Protein AF-A0A7Y6ZVR8-F1 (afdb_monomer_lite)

Structure (mmCIF, N/CA/C/O backbone):
data_AF-A0A7Y6ZVR8-F1
#
_entry.id   AF-A0A7Y6ZVR8-F1
#
loop_
_atom_site.group_PDB
_atom_site.id
_atom_site.type_symbol
_atom_site.label_atom_id
_atom_site.label_alt_id
_atom_site.label_comp_id
_atom_site.label_asym_id
_atom_site.label_entity_id
_atom_site.label_seq_id
_atom_site.pdbx_PDB_ins_code
_atom_site.Cartn_x
_atom_site.Cartn_y
_atom_site.Cartn_z
_atom_site.occupancy
_atom_site.B_iso_or_equiv
_atom_site.auth_seq_id
_atom_site.auth_comp_id
_atom_site.auth_asym_id
_atom_site.auth_atom_id
_atom_site.pdbx_PDB_model_num
ATOM 1 N N . ILE A 1 1 ? 6.071 8.097 -21.765 1.00 69.88 1 ILE A N 1
ATOM 2 C CA . ILE A 1 1 ? 6.121 9.370 -20.988 1.00 69.88 1 ILE A CA 1
ATOM 3 C C . ILE A 1 1 ? 4.742 10.033 -20.861 1.00 69.88 1 ILE A C 1
ATOM 5 O O . ILE A 1 1 ? 4.296 10.201 -19.736 1.00 69.88 1 ILE A O 1
ATOM 9 N N . ARG A 1 2 ? 4.049 10.399 -21.958 1.00 81.00 2 ARG A N 1
ATOM 10 C CA . ARG A 1 2 ? 2.713 11.042 -21.891 1.00 81.00 2 ARG A CA 1
ATOM 11 C C . ARG A 1 2 ? 1.659 10.178 -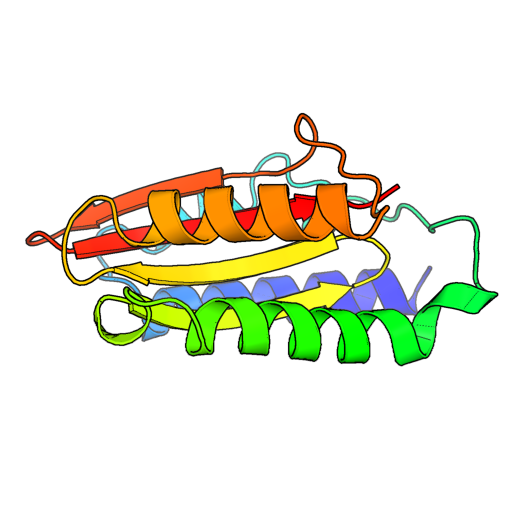21.186 1.00 81.00 2 ARG A C 1
ATOM 13 O O . ARG A 1 2 ? 0.954 10.685 -20.326 1.00 81.00 2 ARG A O 1
ATOM 20 N N . GLU A 1 3 ? 1.614 8.890 -21.513 1.00 82.88 3 GLU A N 1
ATOM 21 C CA . GLU A 1 3 ? 0.694 7.926 -20.898 1.00 82.88 3 GLU A CA 1
ATOM 22 C C . GLU A 1 3 ? 0.920 7.787 -19.386 1.00 82.88 3 GLU A C 1
ATOM 24 O O . GLU A 1 3 ? -0.024 7.904 -18.617 1.00 82.88 3 GLU A O 1
ATOM 29 N N . LEU A 1 4 ? 2.175 7.637 -18.941 1.00 83.88 4 LEU A N 1
ATOM 30 C CA . LEU A 1 4 ? 2.495 7.534 -17.513 1.00 83.88 4 LEU A CA 1
ATOM 31 C C . LE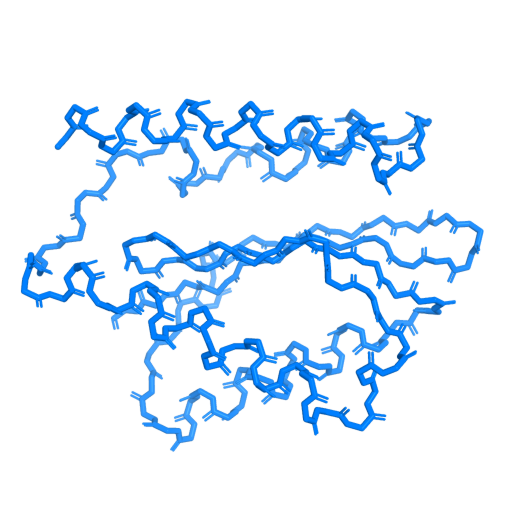U A 1 4 ? 2.094 8.795 -16.740 1.00 83.88 4 LEU A C 1
ATOM 33 O O . LEU A 1 4 ? 1.509 8.684 -15.671 1.00 83.88 4 LEU A O 1
ATOM 37 N N . LYS A 1 5 ? 2.347 9.987 -17.298 1.00 87.31 5 LYS A N 1
ATOM 38 C CA . LYS A 1 5 ? 1.901 11.250 -16.690 1.00 87.31 5 LYS A CA 1
ATOM 39 C C . LYS A 1 5 ? 0.381 11.300 -16.551 1.00 87.31 5 LYS A C 1
ATOM 41 O O . LYS A 1 5 ? -0.124 11.689 -15.505 1.00 87.31 5 LYS A O 1
ATOM 46 N N . GLN A 1 6 ? -0.339 10.906 -17.602 1.00 90.44 6 GLN A N 1
ATOM 47 C CA . GLN A 1 6 ? -1.798 10.868 -17.579 1.00 90.44 6 GLN A CA 1
ATOM 48 C C . GLN A 1 6 ? -2.311 9.878 -16.528 1.00 90.44 6 GLN A C 1
ATOM 50 O O . GLN A 1 6 ? -3.193 10.234 -15.750 1.00 90.44 6 GLN A O 1
ATOM 55 N N . TRP A 1 7 ? -1.716 8.686 -16.463 1.00 91.69 7 TRP A N 1
ATOM 56 C CA . TRP A 1 7 ? -2.028 7.690 -15.444 1.00 91.69 7 TRP A CA 1
ATOM 57 C C . TRP A 1 7 ? -1.763 8.232 -14.032 1.00 91.69 7 TRP A C 1
ATOM 59 O O . TRP A 1 7 ? -2.644 8.142 -13.192 1.00 91.69 7 TRP A O 1
ATOM 69 N N . GLN A 1 8 ? -0.623 8.887 -13.777 1.00 92.56 8 GLN A N 1
ATOM 70 C CA . GLN A 1 8 ? -0.312 9.490 -12.470 1.00 92.56 8 GLN A CA 1
ATOM 71 C C . GLN A 1 8 ? -1.339 10.554 -12.062 1.00 92.56 8 GLN A C 1
ATOM 73 O O . GLN A 1 8 ? -1.750 10.603 -10.905 1.00 92.56 8 GLN A O 1
ATOM 78 N N . THR A 1 9 ? -1.782 11.403 -12.996 1.00 94.25 9 THR A N 1
ATOM 79 C CA . THR A 1 9 ? -2.840 12.388 -12.727 1.00 94.25 9 THR A CA 1
ATOM 80 C C . THR A 1 9 ? -4.161 11.709 -12.370 1.00 94.25 9 THR A C 1
ATOM 82 O O . THR A 1 9 ? -4.789 12.088 -11.385 1.00 94.25 9 THR A O 1
ATOM 85 N N . GLN A 1 10 ? -4.569 10.701 -13.143 1.00 95.38 10 GLN A N 1
ATOM 86 C CA . GLN A 1 10 ? -5.808 9.959 -12.899 1.00 95.38 10 GLN A CA 1
ATOM 87 C C . GLN A 1 10 ? -5.750 9.181 -11.581 1.00 95.38 10 GLN A C 1
ATOM 89 O O . GLN A 1 10 ? -6.692 9.231 -10.799 1.00 95.38 10 GLN A O 1
ATOM 94 N N . HIS A 1 11 ? -4.624 8.528 -11.300 1.00 95.75 11 HIS A N 1
ATOM 95 C CA . HIS A 1 11 ? -4.421 7.727 -10.097 1.00 95.75 11 HIS A CA 1
ATOM 96 C C . HIS A 1 11 ? -4.425 8.584 -8.830 1.00 95.75 11 HIS A C 1
ATOM 98 O O . HIS A 1 11 ? -5.074 8.233 -7.853 1.00 95.75 11 HIS A O 1
ATOM 104 N N . LYS A 1 12 ? -3.804 9.771 -8.854 1.00 96.00 12 LYS A N 1
ATOM 105 C CA . LYS A 1 12 ? -3.907 10.735 -7.742 1.00 96.00 12 LYS A CA 1
ATOM 106 C C . LYS A 1 12 ? -5.344 11.165 -7.462 1.00 96.00 12 LYS A C 1
ATOM 108 O O . LYS A 1 12 ? -5.714 11.328 -6.303 1.00 96.00 12 LYS A O 1
ATOM 113 N N . GLN A 1 13 ? -6.138 11.373 -8.511 1.00 96.75 13 GLN A N 1
ATOM 114 C CA . GLN A 1 13 ? -7.546 11.726 -8.360 1.00 96.75 13 GLN A CA 1
ATOM 115 C C . GLN A 1 13 ? -8.345 10.553 -7.775 1.00 96.75 13 GLN A C 1
ATOM 117 O O . GLN A 1 13 ? -9.093 10.757 -6.824 1.00 96.75 13 GLN A O 1
ATOM 122 N N . ALA A 1 14 ? -8.111 9.330 -8.258 1.00 97.00 14 ALA A N 1
ATOM 123 C CA . ALA A 1 14 ? -8.729 8.122 -7.715 1.00 97.00 14 ALA A CA 1
ATOM 124 C C . ALA A 1 14 ? -8.352 7.888 -6.241 1.00 97.00 14 ALA A C 1
ATOM 126 O O . ALA A 1 14 ? -9.213 7.558 -5.434 1.00 97.00 14 ALA A O 1
ATOM 127 N N . LEU A 1 15 ? -7.093 8.125 -5.858 1.00 96.62 15 LEU A N 1
ATOM 128 C CA . LEU A 1 15 ? -6.656 8.078 -4.460 1.00 96.62 15 LEU A CA 1
ATOM 129 C C . LEU A 1 15 ? -7.371 9.113 -3.596 1.00 96.62 15 LEU A C 1
ATOM 131 O O . LEU A 1 15 ? -7.778 8.807 -2.480 1.00 96.62 15 LEU A O 1
ATOM 135 N N . LYS A 1 16 ? -7.537 10.335 -4.105 1.00 97.31 16 LYS A N 1
ATOM 136 C CA . LYS A 1 16 ? -8.270 11.380 -3.391 1.00 97.31 16 LYS A CA 1
ATOM 137 C C . LYS A 1 16 ? -9.726 10.977 -3.152 1.00 97.31 16 LYS A C 1
ATOM 139 O O . LYS A 1 16 ? -10.217 11.140 -2.042 1.00 97.31 16 LYS A O 1
ATOM 144 N N . GLU A 1 17 ? -10.394 10.453 -4.174 1.00 97.56 17 GLU A N 1
ATOM 145 C CA . GLU A 1 17 ? -11.769 9.949 -4.073 1.00 97.56 17 GLU A CA 1
ATOM 146 C C . GLU A 1 17 ? -11.854 8.781 -3.083 1.00 97.56 17 GLU A C 1
ATOM 148 O O . GLU A 1 17 ? -12.648 8.831 -2.149 1.00 97.56 17 GLU A O 1
ATOM 153 N N . LEU A 1 18 ? -10.949 7.803 -3.190 1.00 97.56 18 LEU A N 1
ATOM 154 C CA . LEU A 1 18 ? -10.863 6.673 -2.265 1.00 97.56 18 LEU A CA 1
ATOM 155 C C . LEU A 1 18 ? -10.719 7.129 -0.809 1.00 97.56 18 LEU A C 1
ATOM 157 O O . LEU A 1 18 ? -11.391 6.597 0.072 1.00 97.56 18 LEU A O 1
ATOM 161 N N . PHE A 1 19 ? -9.834 8.092 -0.544 1.00 96.50 19 PHE A N 1
ATOM 162 C CA . PHE A 1 19 ? -9.579 8.567 0.814 1.00 96.50 19 PHE A CA 1
ATOM 163 C C . PHE A 1 19 ? -10.791 9.326 1.352 1.00 96.50 19 PHE A C 1
ATOM 165 O O . PHE A 1 19 ? -11.206 9.070 2.474 1.00 96.50 19 PHE A O 1
ATOM 172 N N . ASN A 1 20 ? -11.412 10.185 0.546 1.00 96.19 20 ASN A N 1
ATOM 173 C CA . ASN A 1 20 ? -12.624 10.893 0.954 1.00 96.19 20 ASN A CA 1
ATOM 174 C C . ASN A 1 20 ? -13.799 9.941 1.246 1.00 96.19 20 ASN A C 1
ATOM 176 O O . ASN A 1 20 ? -14.583 10.208 2.151 1.00 96.19 20 ASN A O 1
ATOM 180 N N . ASP A 1 21 ? -13.909 8.835 0.505 1.00 96.62 21 ASP A N 1
ATOM 181 C CA . ASP A 1 21 ? -15.040 7.907 0.614 1.00 96.62 21 ASP A CA 1
ATOM 182 C C . ASP A 1 21 ? -14.846 6.821 1.686 1.00 96.62 21 ASP A C 1
ATOM 184 O O . ASP A 1 21 ? -15.822 6.288 2.224 1.00 96.62 21 ASP A O 1
ATOM 188 N N . ARG A 1 22 ? -13.597 6.415 1.956 1.00 96.81 22 ARG A N 1
ATOM 189 C CA . ARG A 1 22 ? -13.281 5.218 2.763 1.00 96.81 22 ARG A CA 1
ATOM 190 C C . ARG A 1 22 ? -12.482 5.501 4.031 1.00 96.81 22 ARG A C 1
ATOM 192 O O . ARG A 1 22 ? -12.353 4.594 4.853 1.00 96.81 22 ARG A O 1
ATOM 199 N N . VAL A 1 23 ? -11.953 6.712 4.196 1.00 95.88 23 VAL A N 1
ATOM 200 C CA . VAL A 1 23 ? -11.185 7.131 5.376 1.00 95.88 23 VAL A CA 1
ATOM 201 C C . VAL A 1 23 ? -11.998 8.164 6.171 1.00 95.88 23 VAL A C 1
ATOM 203 O O . VAL A 1 23 ? -12.639 9.019 5.563 1.00 95.88 23 VAL A O 1
ATOM 206 N N . PRO A 1 24 ? -11.991 8.123 7.517 1.00 96.19 24 PRO A N 1
ATOM 207 C CA . PRO A 1 24 ? -12.666 9.119 8.340 1.00 96.19 24 PRO A CA 1
ATOM 208 C C . PRO A 1 24 ? -12.271 10.560 7.989 1.00 96.19 24 PRO A C 1
ATOM 210 O O . PRO A 1 24 ? -11.093 10.925 7.943 1.00 96.19 24 PRO A O 1
ATOM 213 N N . GLU A 1 25 ? -13.294 11.393 7.789 1.00 95.38 25 GLU A N 1
ATOM 214 C CA . GLU A 1 25 ? -13.181 12.755 7.247 1.00 95.38 25 GLU A CA 1
ATOM 215 C C . GLU A 1 25 ? -12.151 13.615 7.991 1.00 95.38 25 GLU A C 1
ATOM 217 O O . GLU A 1 25 ? -11.365 14.331 7.373 1.00 95.38 25 GLU A O 1
ATOM 222 N N . HIS A 1 26 ? -12.096 13.493 9.320 1.00 95.56 26 HIS A N 1
ATOM 223 C CA . HIS A 1 26 ? -11.255 14.333 10.170 1.00 95.56 26 HIS A CA 1
ATOM 224 C C . HIS A 1 26 ? -9.742 14.155 9.952 1.00 95.56 26 HIS A C 1
ATOM 226 O O . HIS A 1 26 ? -8.975 15.022 10.372 1.00 95.56 26 HIS A O 1
ATOM 232 N N . PHE A 1 27 ? -9.297 13.074 9.298 1.00 95.00 27 PHE A N 1
ATOM 233 C CA . PHE A 1 27 ? -7.888 12.896 8.929 1.00 95.00 27 PHE A CA 1
ATOM 234 C C . PHE A 1 27 ? -7.643 12.493 7.472 1.00 95.00 27 PHE A C 1
ATOM 236 O O . PHE A 1 27 ? -6.479 12.390 7.080 1.00 95.00 27 PHE A O 1
ATOM 243 N N . ALA A 1 28 ? -8.684 12.313 6.653 1.00 96.25 28 ALA A N 1
ATOM 244 C CA . ALA A 1 28 ? -8.549 11.904 5.254 1.00 96.25 28 ALA A CA 1
ATOM 245 C C . ALA A 1 28 ? -7.598 12.819 4.455 1.00 96.25 28 ALA A C 1
ATOM 247 O O . ALA A 1 28 ? -6.703 12.328 3.762 1.00 96.25 28 ALA A O 1
ATOM 248 N N . GLU A 1 29 ? -7.720 14.144 4.609 1.00 95.88 29 GLU A N 1
ATOM 249 C CA . GLU A 1 29 ? -6.848 15.113 3.929 1.00 95.88 29 GLU A CA 1
ATOM 250 C C . GLU A 1 29 ? -5.385 14.983 4.375 1.00 95.88 29 GLU A C 1
ATOM 252 O O . GLU A 1 29 ? -4.481 14.908 3.542 1.00 95.88 29 GLU A O 1
ATOM 257 N N . GLY A 1 30 ? -5.143 14.905 5.687 1.00 96.31 30 GLY A N 1
ATOM 258 C CA . GLY A 1 30 ? -3.797 14.746 6.238 1.00 96.31 30 GLY A CA 1
ATOM 259 C C . GLY A 1 30 ? -3.150 13.430 5.810 1.00 96.31 30 GLY A C 1
ATOM 260 O O . GLY A 1 30 ? -1.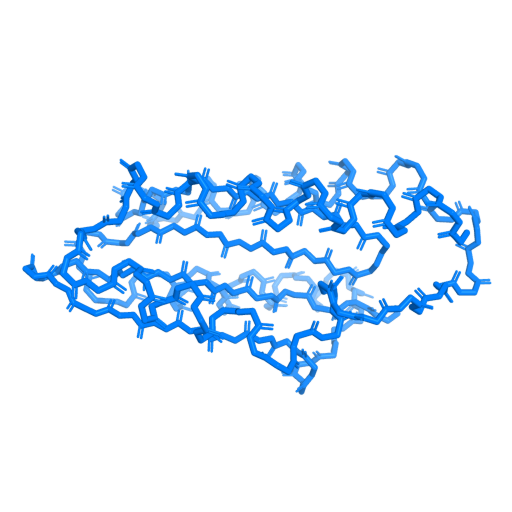967 13.398 5.460 1.00 96.31 30 GLY A O 1
ATOM 261 N N . PHE A 1 31 ? -3.936 12.355 5.764 1.00 96.75 31 PHE A N 1
ATOM 262 C CA . PHE A 1 31 ? -3.473 11.048 5.328 1.00 96.75 31 PHE A CA 1
ATOM 263 C C . PHE A 1 31 ? -3.134 11.030 3.835 1.00 96.75 31 PHE A C 1
ATOM 265 O O . PHE A 1 31 ? -2.060 10.553 3.466 1.00 96.75 31 PHE A O 1
ATOM 272 N N . LEU A 1 32 ? -3.974 11.627 2.981 1.00 96.38 32 LEU A N 1
ATOM 273 C CA . LEU A 1 32 ? -3.699 11.781 1.549 1.00 96.38 32 LEU A CA 1
ATOM 274 C C . LEU A 1 32 ? -2.453 12.640 1.307 1.00 96.38 32 LEU A C 1
ATOM 276 O O . LEU A 1 32 ? -1.593 12.278 0.499 1.00 96.38 32 LEU A O 1
ATOM 280 N N . ALA A 1 33 ? -2.330 13.765 2.016 1.00 96.56 33 ALA A N 1
ATOM 281 C CA . ALA A 1 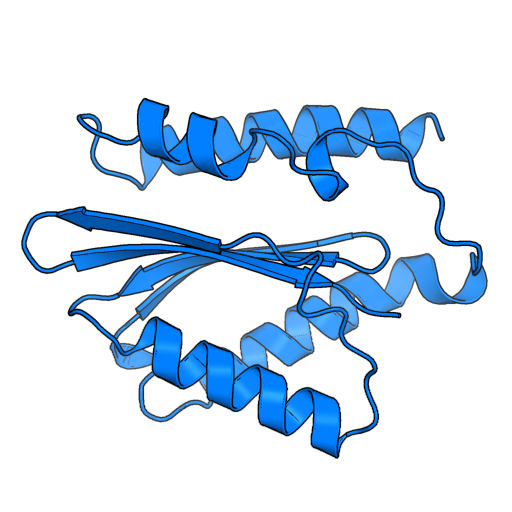33 ? -1.169 14.640 1.922 1.00 96.56 33 ALA A CA 1
ATOM 282 C C . ALA A 1 33 ? 0.104 13.866 2.271 1.00 96.56 33 ALA A C 1
ATOM 284 O O . ALA A 1 33 ? 1.058 13.859 1.495 1.00 96.56 33 ALA A O 1
ATOM 285 N N . LYS A 1 34 ? 0.092 13.111 3.377 1.00 96.75 34 LYS A N 1
ATOM 286 C CA . LYS A 1 34 ? 1.235 12.286 3.762 1.00 96.75 34 LYS A CA 1
ATOM 287 C C . LYS A 1 34 ? 1.497 11.162 2.779 1.00 96.75 34 LYS A C 1
ATOM 289 O O . LYS A 1 34 ? 2.661 10.929 2.499 1.00 96.75 34 LYS A O 1
ATOM 294 N N . ALA A 1 35 ? 0.487 10.499 2.223 1.00 95.19 35 ALA A N 1
ATOM 295 C CA . ALA A 1 35 ? 0.669 9.459 1.209 1.00 95.19 35 ALA A CA 1
ATOM 296 C C . ALA A 1 35 ? 1.300 9.998 -0.090 1.00 95.19 35 ALA A C 1
ATOM 298 O O . ALA A 1 35 ? 2.099 9.309 -0.726 1.00 95.19 35 ALA A O 1
ATOM 299 N N . THR A 1 36 ? 0.988 11.240 -0.469 1.00 93.75 36 THR A N 1
ATOM 300 C CA . THR A 1 36 ? 1.372 11.823 -1.768 1.00 93.75 36 THR A CA 1
ATOM 301 C C . THR A 1 36 ? 2.622 12.709 -1.736 1.00 93.75 36 THR A C 1
ATOM 303 O O . THR A 1 36 ? 3.304 12.824 -2.758 1.00 93.75 36 THR A O 1
ATOM 306 N N . GLU A 1 37 ? 2.960 13.298 -0.587 1.00 93.56 37 GLU A N 1
ATOM 307 C CA . GLU A 1 37 ? 4.192 14.073 -0.352 1.00 93.56 37 GLU A CA 1
ATOM 308 C C . GLU A 1 37 ? 5.434 13.243 -0.725 1.00 93.56 37 GLU A C 1
ATOM 310 O O . GLU A 1 37 ? 5.461 12.051 -0.446 1.00 93.56 37 GLU A O 1
ATOM 315 N N . ASP A 1 38 ? 6.442 13.813 -1.389 1.00 89.44 38 ASP A N 1
ATOM 316 C CA . ASP A 1 38 ? 7.721 13.146 -1.731 1.00 89.44 38 ASP A CA 1
ATOM 317 C C . ASP A 1 38 ? 7.613 11.724 -2.326 1.00 89.44 38 ASP A C 1
ATOM 319 O O . ASP A 1 38 ? 8.507 10.889 -2.199 1.00 89.44 38 ASP A O 1
ATOM 323 N N . ASN A 1 39 ? 6.489 11.417 -2.975 1.00 90.44 39 ASN A N 1
ATOM 324 C CA . ASN A 1 39 ? 6.193 10.086 -3.478 1.00 90.44 39 ASN A CA 1
ATOM 325 C C . ASN A 1 39 ? 6.572 9.976 -4.961 1.00 90.44 39 ASN A C 1
ATOM 327 O O . ASN A 1 39 ? 5.792 10.352 -5.840 1.00 90.44 39 ASN A O 1
ATOM 331 N N . ALA A 1 40 ? 7.766 9.452 -5.245 1.00 88.81 40 ALA A N 1
ATOM 332 C CA . ALA A 1 40 ? 8.296 9.342 -6.606 1.00 88.81 40 ALA A CA 1
ATOM 333 C C . ALA A 1 40 ? 7.372 8.561 -7.559 1.00 88.81 40 ALA A C 1
ATOM 335 O O . ALA A 1 40 ? 7.232 8.939 -8.718 1.00 88.81 40 ALA A O 1
ATOM 336 N N . PHE A 1 41 ? 6.662 7.538 -7.070 1.00 89.06 41 PHE A N 1
ATOM 337 C CA . PHE A 1 41 ? 5.689 6.775 -7.865 1.00 89.06 41 PHE A CA 1
ATOM 338 C C . PHE A 1 41 ? 4.564 7.653 -8.431 1.00 89.06 41 PHE A C 1
ATOM 340 O O . PHE A 1 41 ? 4.130 7.476 -9.571 1.00 89.06 41 PHE A O 1
ATOM 347 N N . LEU A 1 42 ? 4.124 8.640 -7.650 1.00 90.50 42 LEU A N 1
ATOM 348 C CA . LEU A 1 42 ? 3.046 9.555 -8.016 1.00 90.50 42 LEU A CA 1
ATOM 349 C C . LEU A 1 42 ? 3.561 10.842 -8.680 1.00 90.50 42 LEU A C 1
ATOM 351 O O . LEU A 1 42 ? 2.831 11.483 -9.440 1.00 90.50 42 LEU A O 1
ATOM 355 N N . ASN A 1 43 ? 4.789 11.259 -8.368 1.00 89.31 43 ASN A N 1
ATOM 356 C CA . ASN A 1 43 ? 5.294 12.600 -8.676 1.00 89.31 43 ASN A CA 1
ATOM 357 C C . ASN A 1 43 ? 6.390 12.624 -9.745 1.00 89.31 43 ASN A C 1
ATOM 359 O O . ASN A 1 43 ? 6.580 13.659 -10.383 1.00 89.31 43 ASN A O 1
ATOM 363 N N . GLU A 1 44 ? 7.088 11.513 -9.974 1.00 85.25 44 GLU A N 1
ATOM 364 C CA . GLU A 1 44 ? 8.218 11.448 -10.894 1.00 85.25 44 GLU A CA 1
ATOM 365 C C . GLU A 1 44 ? 7.923 10.548 -12.087 1.00 85.25 44 GLU A C 1
ATOM 367 O O . GLU A 1 44 ? 7.350 9.468 -11.979 1.00 85.25 44 GLU A O 1
ATOM 372 N N . VAL A 1 45 ? 8.361 10.976 -13.266 1.00 72.00 45 VAL A N 1
ATOM 373 C CA . VAL A 1 45 ? 8.207 10.201 -14.499 1.00 72.00 45 VAL A CA 1
ATOM 374 C C . VAL A 1 45 ? 9.490 9.415 -14.714 1.00 72.00 45 VAL A C 1
ATOM 376 O O . VAL A 1 45 ? 10.268 9.713 -15.618 1.00 72.00 45 VAL A O 1
ATOM 379 N N . GLN A 1 46 ? 9.744 8.437 -13.850 1.00 65.38 46 GLN A N 1
ATOM 380 C CA . GLN A 1 46 ? 10.859 7.518 -14.047 1.00 65.38 46 GLN A CA 1
ATOM 381 C C . GLN A 1 46 ? 10.392 6.407 -14.988 1.00 65.38 46 GLN A C 1
ATOM 383 O O . GLN A 1 46 ? 9.536 5.602 -14.642 1.00 65.38 46 GLN A O 1
ATOM 388 N N . GLN A 1 47 ? 10.886 6.369 -16.227 1.00 59.22 47 GLN A N 1
ATOM 389 C CA . GLN A 1 47 ? 10.684 5.190 -17.070 1.00 59.22 47 GLN A CA 1
ATOM 390 C C . GLN A 1 47 ? 11.575 4.071 -16.541 1.00 59.22 47 GLN A C 1
ATOM 392 O O . GLN A 1 47 ? 12.796 4.179 -16.619 1.00 59.22 47 GLN A O 1
ATOM 397 N N . ASN A 1 48 ? 10.976 2.982 -16.057 1.00 57.00 48 ASN A N 1
ATOM 398 C CA . ASN A 1 48 ? 11.733 1.745 -15.930 1.00 57.00 48 ASN A CA 1
ATOM 399 C C . ASN A 1 48 ? 12.284 1.347 -17.299 1.00 57.00 48 ASN A C 1
ATOM 401 O O . ASN A 1 48 ? 11.553 1.291 -18.289 1.00 57.00 48 ASN A O 1
ATOM 405 N N . LEU A 1 49 ? 13.590 1.084 -17.323 1.00 49.59 49 LEU A N 1
ATOM 406 C CA . LEU A 1 49 ? 14.415 0.837 -18.508 1.00 49.59 49 LEU A CA 1
ATOM 407 C C . LEU A 1 49 ? 14.136 -0.510 -19.195 1.00 49.59 49 LEU A C 1
ATOM 409 O O . LEU A 1 49 ? 14.823 -0.842 -20.156 1.00 49.59 49 LEU A O 1
ATOM 413 N N . ASN A 1 50 ? 13.144 -1.280 -18.732 1.00 53.66 50 ASN A N 1
ATOM 414 C CA . ASN A 1 50 ? 12.816 -2.584 -19.298 1.00 53.66 50 ASN A CA 1
ATOM 415 C C . ASN A 1 50 ? 11.363 -2.636 -19.822 1.00 53.66 50 ASN A C 1
ATOM 417 O O . ASN A 1 50 ? 10.464 -3.093 -19.110 1.00 53.66 50 ASN A O 1
ATOM 421 N N . PRO A 1 51 ? 11.107 -2.128 -21.044 1.00 48.72 51 PRO A N 1
ATOM 422 C CA . PRO A 1 51 ? 9.779 -2.125 -21.662 1.00 48.72 51 PRO A CA 1
ATOM 423 C C . PRO A 1 51 ? 9.185 -3.529 -21.872 1.00 48.72 51 PRO A C 1
ATOM 425 O O . PRO A 1 51 ? 7.965 -3.643 -21.957 1.00 48.72 51 PRO A O 1
ATOM 428 N N . ASP A 1 52 ? 9.995 -4.592 -21.846 1.00 49.34 52 ASP A N 1
ATOM 429 C CA . ASP A 1 52 ? 9.525 -5.977 -22.000 1.00 49.34 52 ASP A CA 1
ATOM 430 C C . ASP A 1 52 ? 8.846 -6.540 -20.734 1.00 49.34 52 ASP A C 1
ATOM 432 O O . ASP A 1 52 ? 8.181 -7.573 -20.789 1.00 49.34 52 ASP A O 1
ATOM 436 N N . ARG A 1 53 ? 8.951 -5.854 -19.583 1.00 56.25 53 ARG A N 1
ATOM 437 C CA . ARG A 1 53 ? 8.259 -6.233 -18.333 1.00 56.25 53 ARG A CA 1
ATOM 438 C C . ARG A 1 53 ? 6.819 -5.692 -18.242 1.00 56.25 53 ARG A C 1
ATOM 440 O O . ARG A 1 53 ? 6.108 -6.059 -17.321 1.00 56.25 53 ARG A O 1
ATOM 447 N N . ASN A 1 54 ? 6.368 -4.790 -19.115 1.00 60.62 54 ASN A N 1
ATOM 448 C CA . ASN A 1 54 ? 5.481 -3.709 -18.650 1.00 60.62 54 ASN A CA 1
ATOM 449 C C . ASN A 1 54 ? 3.964 -3.996 -18.584 1.00 60.62 54 ASN A C 1
ATOM 451 O O . ASN A 1 54 ? 3.312 -3.543 -17.639 1.00 60.62 54 ASN A O 1
ATOM 455 N N . ASP A 1 55 ? 3.378 -4.752 -19.515 1.00 63.09 55 ASP A N 1
ATOM 456 C CA . ASP A 1 55 ? 1.905 -4.852 -19.557 1.00 63.09 55 ASP A CA 1
ATOM 457 C C . ASP A 1 55 ? 1.344 -5.996 -18.716 1.00 63.09 55 ASP A C 1
ATOM 459 O O . ASP A 1 55 ? 0.265 -5.872 -18.154 1.00 63.09 55 ASP A O 1
ATOM 463 N N . GLN A 1 56 ? 2.066 -7.104 -18.569 1.00 76.88 56 GLN A N 1
ATOM 464 C CA . GLN A 1 56 ? 1.564 -8.236 -17.783 1.00 76.88 56 GLN A CA 1
ATOM 465 C C . GLN A 1 56 ? 2.066 -8.235 -16.344 1.00 76.88 56 GLN A C 1
ATOM 467 O O . GLN A 1 56 ? 1.366 -8.736 -15.466 1.00 76.88 56 GLN A O 1
ATOM 472 N N . TRP A 1 57 ? 3.241 -7.657 -16.079 1.00 85.50 57 TRP A N 1
ATOM 473 C CA . TRP A 1 57 ? 3.836 -7.709 -14.744 1.00 85.50 57 TRP A CA 1
ATOM 474 C C . TRP A 1 57 ? 2.955 -7.046 -13.693 1.00 85.50 57 TRP A C 1
ATOM 476 O O . TRP A 1 57 ? 2.794 -7.612 -12.621 1.00 85.50 57 TRP A O 1
ATOM 486 N N . HIS A 1 58 ? 2.360 -5.885 -13.990 1.00 87.00 58 HIS A N 1
ATOM 487 C CA . HIS A 1 58 ? 1.558 -5.178 -12.993 1.00 87.00 58 HIS A CA 1
ATOM 488 C C . HIS A 1 58 ? 0.319 -5.988 -12.599 1.00 87.00 58 HIS A C 1
ATOM 490 O O . HIS A 1 58 ? 0.118 -6.216 -11.413 1.00 87.00 58 HIS A O 1
ATOM 496 N N . MET A 1 59 ? -0.417 -6.539 -13.570 1.00 88.19 59 MET A N 1
ATOM 497 C CA . MET A 1 59 ? -1.560 -7.418 -13.297 1.00 88.19 59 MET A CA 1
ATOM 498 C C . MET A 1 59 ? -1.145 -8.694 -12.550 1.00 88.19 59 MET A C 1
ATOM 500 O O . MET A 1 59 ? -1.808 -9.114 -11.606 1.00 88.19 59 MET A O 1
ATOM 504 N N . GLN A 1 60 ? -0.030 -9.319 -12.948 1.00 92.00 60 GLN A N 1
ATOM 505 C CA . GLN A 1 60 ? 0.482 -10.519 -12.276 1.00 92.00 60 GLN A CA 1
ATOM 506 C C . GLN A 1 60 ? 0.922 -10.222 -10.842 1.00 92.00 60 GLN A C 1
ATOM 508 O O . GLN A 1 60 ? 0.693 -11.038 -9.950 1.00 92.00 60 GLN A O 1
ATOM 513 N N . MET A 1 61 ? 1.547 -9.068 -10.609 1.00 94.44 61 MET A N 1
ATOM 514 C CA . MET A 1 61 ? 2.003 -8.668 -9.286 1.00 94.44 61 MET A CA 1
ATOM 515 C C . MET A 1 61 ? 0.829 -8.263 -8.394 1.00 94.44 61 MET A C 1
ATOM 517 O O . MET A 1 61 ? 0.800 -8.675 -7.240 1.00 94.44 61 MET A O 1
ATOM 521 N N . GLU A 1 62 ? -0.172 -7.553 -8.919 1.00 96.06 62 GLU A N 1
ATOM 522 C CA . GLU A 1 62 ? -1.426 -7.277 -8.207 1.00 96.06 62 GLU A CA 1
ATOM 523 C C . GLU A 1 62 ? -2.106 -8.579 -7.779 1.00 96.06 62 GLU A C 1
ATOM 525 O O . GLU A 1 62 ? -2.405 -8.750 -6.599 1.00 96.06 62 GLU A O 1
ATOM 530 N N . GLN A 1 63 ? -2.273 -9.540 -8.694 1.00 96.44 63 GLN A N 1
ATOM 531 C CA . GLN A 1 63 ? -2.864 -10.835 -8.353 1.00 96.44 63 GLN A CA 1
ATOM 532 C C . GLN A 1 63 ? -2.036 -11.560 -7.289 1.00 96.44 63 GLN A C 1
ATOM 534 O O . GLN A 1 63 ? -2.574 -12.011 -6.284 1.00 96.44 63 GLN A O 1
ATOM 539 N N . ARG A 1 64 ? -0.713 -11.623 -7.466 1.00 97.19 64 ARG A N 1
ATOM 540 C CA . ARG A 1 64 ? 0.187 -12.308 -6.534 1.00 97.19 64 ARG A CA 1
ATOM 541 C C . ARG A 1 64 ? 0.159 -11.688 -5.137 1.00 97.19 64 ARG A C 1
ATOM 543 O O . ARG A 1 64 ? 0.138 -12.425 -4.154 1.00 97.19 64 ARG A O 1
ATOM 550 N N . LEU A 1 65 ? 0.181 -10.360 -5.033 1.00 98.25 65 LEU A N 1
ATOM 551 C CA . LEU A 1 65 ? 0.099 -9.658 -3.751 1.00 98.25 65 LEU A CA 1
ATOM 552 C C . LEU A 1 65 ? -1.285 -9.838 -3.120 1.00 98.25 65 LEU A C 1
ATOM 554 O O . LEU A 1 65 ? -1.368 -10.116 -1.925 1.00 98.25 65 LEU A O 1
ATOM 558 N N . SER A 1 66 ? -2.353 -9.764 -3.918 1.00 98.06 66 SER A N 1
ATOM 559 C CA . SER A 1 66 ? -3.720 -10.047 -3.471 1.00 98.06 66 SER A CA 1
ATOM 560 C C . SER A 1 66 ? -3.831 -11.458 -2.889 1.00 98.06 66 SER A C 1
ATOM 562 O O . SER A 1 66 ? -4.293 -11.617 -1.761 1.00 98.06 66 SER A O 1
ATOM 564 N N . ASP A 1 67 ? -3.301 -12.470 -3.580 1.00 98.31 67 ASP A N 1
ATOM 565 C CA . ASP A 1 67 ? -3.288 -13.858 -3.110 1.00 98.31 67 ASP A CA 1
ATOM 566 C C . ASP A 1 67 ? -2.495 -14.004 -1.805 1.00 98.31 67 ASP A C 1
ATOM 568 O O . ASP A 1 67 ? -2.953 -14.654 -0.865 1.00 98.31 67 ASP A O 1
ATOM 572 N N . MET A 1 68 ? -1.314 -13.380 -1.704 1.00 98.38 68 MET A N 1
ATOM 573 C CA . MET A 1 68 ? -0.516 -13.406 -0.472 1.00 98.38 68 MET A CA 1
ATOM 574 C C . MET A 1 68 ? -1.263 -12.795 0.715 1.00 98.38 68 MET A C 1
ATOM 576 O O . MET A 1 68 ? -1.148 -13.312 1.828 1.00 98.38 68 MET A O 1
ATOM 580 N N . ILE A 1 69 ? -2.014 -11.716 0.482 1.00 98.44 69 ILE A N 1
ATOM 581 C CA . ILE A 1 69 ? -2.828 -11.064 1.505 1.00 98.44 69 ILE A CA 1
ATOM 582 C C . ILE A 1 69 ? -4.004 -11.961 1.890 1.00 98.44 69 ILE A C 1
ATOM 584 O O . ILE A 1 69 ? -4.181 -12.240 3.071 1.00 98.44 69 ILE A O 1
ATOM 588 N N . GLN A 1 70 ? -4.779 -12.445 0.918 1.00 97.81 70 GLN A N 1
ATOM 589 C CA . GLN A 1 70 ? -5.988 -13.241 1.155 1.00 97.81 70 GLN A CA 1
ATOM 590 C C . GLN A 1 70 ? -5.689 -14.573 1.850 1.00 97.81 70 GLN A C 1
ATOM 592 O O . GLN A 1 70 ? -6.437 -14.991 2.735 1.00 97.81 70 GLN A O 1
ATOM 597 N N . LEU A 1 71 ? -4.576 -15.217 1.488 1.00 98.06 71 LEU A N 1
ATOM 598 C CA . LEU A 1 71 ? -4.133 -16.487 2.069 1.00 98.06 71 LEU A CA 1
ATOM 599 C C . LEU A 1 71 ? -3.419 -16.324 3.421 1.00 98.06 71 LEU A C 1
ATOM 601 O O . LEU A 1 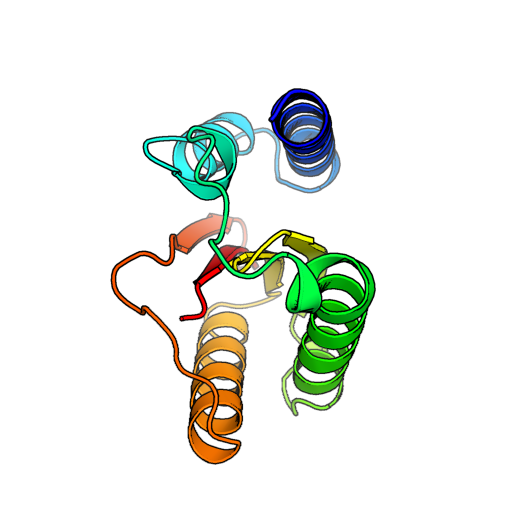71 ? -3.040 -17.326 4.030 1.00 98.06 71 LEU A O 1
ATOM 605 N N . HIS A 1 72 ? -3.195 -15.096 3.897 1.00 98.50 72 HIS A N 1
ATOM 606 C CA . HIS A 1 72 ? -2.612 -14.875 5.216 1.00 98.50 72 HIS A CA 1
ATOM 607 C C . HIS A 1 72 ? -3.623 -15.199 6.323 1.00 98.50 72 HIS A C 1
ATOM 609 O O . HIS A 1 72 ? -4.791 -14.844 6.232 1.00 98.50 72 HIS A O 1
ATOM 615 N N . GLU A 1 73 ? -3.167 -15.774 7.437 1.00 98.19 73 GLU A N 1
ATOM 616 C CA . GLU A 1 73 ? -4.025 -16.130 8.586 1.00 98.19 73 GLU A CA 1
ATOM 617 C C . GLU A 1 73 ? -4.707 -14.927 9.270 1.00 98.19 73 GLU A C 1
ATOM 619 O O . GLU A 1 73 ? -5.622 -15.098 10.069 1.00 98.19 73 GLU A O 1
ATOM 624 N N . LEU A 1 74 ? -4.250 -13.712 8.953 1.00 98.31 74 LEU A N 1
ATOM 625 C CA . LEU A 1 74 ? -4.764 -12.446 9.488 1.00 98.31 74 LEU A CA 1
ATOM 626 C C . LEU A 1 74 ? -5.577 -11.668 8.443 1.00 98.31 74 LEU A C 1
ATOM 628 O O . LEU A 1 74 ? -5.929 -10.516 8.684 1.00 98.31 74 LEU A O 1
ATOM 632 N N . SER A 1 75 ? -5.858 -12.261 7.278 1.00 98.06 75 SER A N 1
ATOM 633 C CA . SER A 1 75 ? -6.558 -11.590 6.177 1.00 98.06 75 SER A CA 1
ATOM 634 C C . SER A 1 75 ? -7.957 -11.122 6.570 1.00 98.06 75 SER A C 1
ATOM 636 O O . SER A 1 75 ? -8.393 -10.056 6.154 1.00 98.06 75 SER A O 1
ATOM 638 N N . ASN A 1 76 ? -8.624 -11.863 7.456 1.00 97.94 76 ASN A N 1
ATOM 639 C CA . ASN A 1 76 ? -9.929 -11.513 8.012 1.00 97.94 76 ASN A CA 1
ATOM 640 C C . ASN A 1 76 ? -9.900 -10.330 8.997 1.00 97.94 76 ASN A C 1
ATOM 642 O O . ASN A 1 76 ? -10.960 -9.898 9.446 1.00 97.94 76 ASN A O 1
ATOM 646 N N . ARG A 1 77 ? -8.713 -9.831 9.363 1.00 98.31 77 ARG A N 1
ATOM 647 C CA . ARG A 1 77 ? -8.534 -8.693 10.278 1.00 98.31 77 ARG A CA 1
ATOM 648 C C . ARG A 1 77 ? -8.237 -7.383 9.558 1.00 98.31 77 ARG A C 1
ATOM 650 O O . ARG A 1 77 ? -8.037 -6.362 10.214 1.00 98.31 77 ARG A O 1
ATOM 657 N N . ILE A 1 78 ? -8.186 -7.415 8.229 1.00 98.31 78 ILE A N 1
ATOM 658 C CA . ILE A 1 78 ? -7.939 -6.245 7.400 1.00 98.31 78 ILE A CA 1
ATOM 659 C C . ILE A 1 78 ? -8.956 -6.148 6.265 1.00 98.31 78 ILE A C 1
ATOM 661 O O . ILE A 1 78 ? -9.573 -7.128 5.858 1.00 98.31 78 ILE A O 1
ATOM 665 N N . GLU A 1 79 ? -9.084 -4.951 5.716 1.00 98.06 79 GLU A N 1
ATOM 666 C CA . GLU A 1 79 ? -9.799 -4.664 4.485 1.00 98.06 79 GLU A CA 1
ATOM 667 C C . GLU A 1 79 ? -8.837 -3.941 3.536 1.00 98.06 79 GLU A C 1
ATOM 669 O O . GLU A 1 79 ? -8.355 -2.847 3.840 1.00 98.06 79 GLU A O 1
ATOM 674 N N . ILE A 1 80 ? -8.548 -4.553 2.385 1.00 98.25 80 ILE A N 1
ATOM 675 C CA . ILE A 1 80 ? -7.813 -3.889 1.305 1.00 98.25 80 ILE A CA 1
ATOM 676 C C . ILE A 1 80 ? -8.796 -3.019 0.528 1.00 98.25 80 ILE A C 1
ATOM 678 O O . ILE A 1 80 ? -9.767 -3.518 -0.035 1.00 98.25 80 ILE A O 1
ATOM 682 N N . LEU A 1 81 ? -8.527 -1.718 0.506 1.00 97.75 81 LEU A N 1
ATOM 683 C CA . LEU A 1 81 ? -9.321 -0.720 -0.204 1.00 97.75 81 LEU A CA 1
ATOM 684 C C . LEU A 1 81 ? -8.832 -0.541 -1.643 1.00 97.75 81 LEU A C 1
ATOM 686 O O . LEU A 1 81 ? -9.636 -0.338 -2.548 1.00 97.75 81 LEU A O 1
ATOM 690 N N . SER A 1 82 ? -7.517 -0.619 -1.851 1.00 98.19 82 SER A N 1
ATOM 691 C CA . SER A 1 82 ? -6.897 -0.564 -3.173 1.00 98.19 82 SER A CA 1
ATOM 692 C C . SER A 1 82 ? -5.567 -1.307 -3.177 1.00 98.19 82 SER A C 1
ATOM 694 O O . SER A 1 82 ? -4.811 -1.261 -2.205 1.00 98.19 82 SER A O 1
ATOM 696 N N . LEU A 1 83 ? -5.274 -1.955 -4.300 1.00 98.06 83 LEU A N 1
ATOM 697 C CA . LEU A 1 83 ? -3.985 -2.552 -4.618 1.00 98.06 83 LEU A CA 1
ATOM 698 C C . LEU A 1 83 ? -3.699 -2.242 -6.084 1.00 98.06 83 LEU A C 1
ATOM 700 O O . LEU A 1 83 ? -4.378 -2.772 -6.959 1.00 98.06 83 LEU A O 1
ATOM 704 N N . THR A 1 84 ? -2.711 -1.390 -6.334 1.00 95.94 84 THR A N 1
ATOM 705 C CA . THR A 1 84 ? -2.394 -0.920 -7.685 1.00 95.94 84 THR A CA 1
ATOM 706 C C . THR A 1 84 ? -0.903 -1.018 -7.929 1.00 95.94 84 THR A C 1
ATOM 708 O O . THR A 1 84 ? -0.108 -0.416 -7.207 1.00 95.94 84 THR A O 1
ATOM 711 N N . CYS A 1 85 ? -0.506 -1.723 -8.978 1.00 93.44 85 CYS A N 1
ATOM 712 C CA . CYS A 1 85 ? 0.867 -1.784 -9.438 1.00 93.44 85 CYS A CA 1
ATOM 713 C C . CYS A 1 85 ? 1.025 -1.001 -10.743 1.00 93.44 85 CYS A C 1
ATOM 715 O O . CYS A 1 85 ? 0.231 -1.096 -11.678 1.00 93.44 85 CYS A O 1
ATOM 717 N N . LYS A 1 86 ? 2.111 -0.240 -10.850 1.00 89.56 86 LYS A N 1
ATOM 718 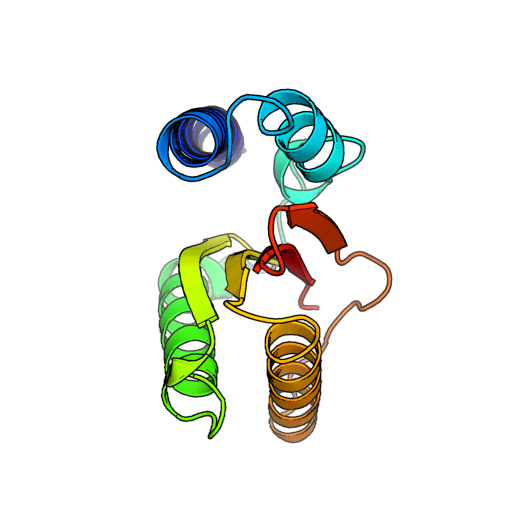C CA . LYS A 1 86 ? 2.539 0.354 -12.117 1.00 89.56 86 LYS A CA 1
ATOM 719 C C . LYS A 1 86 ? 4.062 0.391 -12.154 1.00 89.56 86 LYS A C 1
ATOM 721 O O . LYS A 1 86 ? 4.719 0.718 -11.169 1.00 89.56 86 LYS A O 1
ATOM 726 N N . GLN A 1 87 ? 4.632 0.057 -13.309 1.00 85.50 87 GLN A N 1
ATOM 727 C CA . GLN A 1 87 ? 6.082 -0.034 -13.510 1.00 85.50 87 GLN A CA 1
ATOM 728 C C . GLN A 1 87 ? 6.757 -1.048 -12.574 1.00 85.50 87 GLN A C 1
ATOM 730 O O . GLN A 1 87 ? 6.678 -2.232 -12.855 1.00 85.50 87 GLN A O 1
ATOM 735 N N . SER A 1 88 ? 7.448 -0.613 -11.518 1.00 88.56 88 SER A N 1
ATOM 736 C CA . SER A 1 88 ? 8.044 -1.490 -10.498 1.00 88.56 88 SER A CA 1
ATOM 737 C C . SER A 1 88 ? 7.589 -1.126 -9.093 1.00 88.56 88 SER A C 1
ATOM 739 O O . SER A 1 88 ? 8.266 -1.450 -8.128 1.00 88.56 88 SER A O 1
ATOM 741 N N . THR A 1 89 ? 6.449 -0.458 -8.949 1.00 92.19 89 THR A N 1
ATOM 742 C CA . THR A 1 89 ? 5.917 -0.110 -7.635 1.00 92.19 89 THR A CA 1
ATOM 743 C C . THR A 1 89 ? 4.495 -0.614 -7.514 1.00 92.19 89 THR A C 1
ATOM 745 O O . THR A 1 89 ? 3.696 -0.447 -8.433 1.00 92.19 89 THR A O 1
ATOM 748 N N . CYS A 1 90 ? 4.194 -1.211 -6.368 1.00 95.44 90 CYS A N 1
ATOM 749 C CA . CYS A 1 90 ? 2.848 -1.570 -5.957 1.00 95.44 90 CYS A CA 1
ATOM 750 C C . CYS A 1 90 ? 2.461 -0.742 -4.739 1.00 95.44 90 CYS A C 1
ATOM 752 O O . CYS A 1 90 ? 3.194 -0.705 -3.752 1.00 95.44 90 CYS A O 1
ATOM 754 N N . GLU A 1 91 ? 1.321 -0.077 -4.829 1.00 97.25 91 GLU A N 1
ATOM 755 C CA . GLU A 1 91 ? 0.703 0.731 -3.791 1.00 97.25 91 GLU A CA 1
ATOM 756 C C . GLU A 1 91 ? -0.476 -0.030 -3.190 1.00 97.25 91 GLU A C 1
ATOM 758 O O . GLU A 1 91 ? -1.304 -0.586 -3.912 1.00 97.25 91 GLU A O 1
ATOM 763 N N . ILE A 1 92 ? -0.536 -0.059 -1.862 1.00 98.56 92 ILE A N 1
ATOM 764 C CA . ILE A 1 92 ? -1.551 -0.771 -1.096 1.00 98.56 92 ILE A CA 1
ATOM 765 C C . ILE A 1 92 ? -2.174 0.203 -0.108 1.00 98.56 92 ILE A C 1
ATOM 767 O O . ILE A 1 92 ? -1.467 0.811 0.700 1.00 98.56 92 ILE A O 1
ATOM 771 N N . VAL A 1 93 ? -3.495 0.324 -0.168 1.00 98.50 93 VAL A N 1
ATOM 772 C CA . VAL A 1 93 ? -4.300 1.135 0.744 1.00 98.50 93 VAL A CA 1
ATOM 773 C C . VAL A 1 93 ? -5.301 0.225 1.426 1.00 98.50 93 VAL A C 1
ATOM 775 O O . VAL A 1 93 ? -5.956 -0.589 0.772 1.00 98.50 93 VAL A O 1
ATOM 778 N N . GLY A 1 94 ? -5.451 0.364 2.735 1.00 98.25 94 GLY A N 1
ATOM 779 C CA . GLY A 1 94 ? -6.397 -0.446 3.479 1.00 98.25 94 GLY A CA 1
ATOM 780 C C . GLY A 1 94 ? -6.604 0.026 4.903 1.00 98.25 94 GLY A C 1
ATOM 781 O O . GLY A 1 94 ? -6.091 1.067 5.321 1.00 98.25 94 GLY A O 1
ATOM 782 N N . LYS A 1 95 ? -7.364 -0.776 5.642 1.00 98.06 95 LYS A N 1
ATOM 783 C CA . LYS A 1 95 ? -7.505 -0.641 7.087 1.00 98.06 95 LYS A CA 1
ATOM 784 C C . LYS A 1 95 ? -7.402 -1.990 7.787 1.00 98.06 95 LYS A C 1
ATOM 786 O O . LYS A 1 95 ? -7.766 -3.011 7.211 1.00 98.06 95 LYS A O 1
ATOM 791 N N . ALA A 1 96 ? -6.921 -1.999 9.017 1.00 98.12 96 ALA A N 1
ATOM 792 C CA . ALA A 1 96 ? -7.010 -3.123 9.932 1.00 98.12 96 ALA A CA 1
ATOM 793 C C . ALA A 1 96 ? -8.012 -2.792 11.040 1.00 98.12 96 ALA A C 1
ATOM 795 O O . ALA A 1 96 ? -8.121 -1.642 11.465 1.00 98.12 96 ALA A O 1
ATOM 796 N N . PHE A 1 97 ? -8.755 -3.798 11.498 1.00 97.00 97 PHE A N 1
ATOM 797 C CA . PHE A 1 97 ? -9.765 -3.627 12.551 1.00 97.00 97 PHE A CA 1
ATOM 798 C C . PHE A 1 97 ? -9.164 -3.521 13.962 1.00 97.00 97 PHE A C 1
ATOM 800 O O . PHE A 1 97 ? -9.899 -3.322 14.920 1.00 97.00 97 PHE A O 1
ATOM 807 N N . GLU A 1 98 ? -7.846 -3.679 14.068 1.00 95.25 98 GLU A N 1
ATOM 808 C CA . GLU A 1 98 ? -7.020 -3.541 15.267 1.00 95.25 98 GLU A CA 1
ATOM 809 C C . GLU A 1 98 ? -5.586 -3.180 14.832 1.00 95.25 98 GLU A C 1
ATOM 811 O O . GLU A 1 98 ? -5.238 -3.326 13.657 1.00 95.25 98 GLU A O 1
ATOM 816 N N . GLU A 1 99 ? -4.734 -2.736 15.755 1.00 94.44 99 GLU A N 1
ATOM 817 C CA . GLU A 1 99 ? -3.333 -2.409 15.458 1.00 94.44 99 GLU A CA 1
ATOM 818 C C . GLU A 1 99 ? -2.487 -3.664 15.183 1.00 94.44 99 GLU A C 1
ATOM 820 O O . GLU A 1 99 ? -2.448 -4.597 15.989 1.00 94.44 99 GLU A O 1
ATOM 825 N N . GLY A 1 100 ? -1.734 -3.669 14.073 1.00 94.88 100 GLY A N 1
ATOM 826 C CA . GLY A 1 100 ? -0.647 -4.630 13.849 1.00 94.88 100 GLY A CA 1
ATOM 827 C C . GLY A 1 100 ? -0.869 -5.764 12.831 1.00 94.88 100 GLY A C 1
ATOM 828 O O . GLY A 1 100 ? 0.140 -6.212 12.259 1.00 94.88 100 GLY A O 1
ATOM 829 N N . PRO A 1 101 ? -2.098 -6.231 12.508 1.00 97.75 101 PRO A N 1
ATOM 830 C CA . PRO A 1 101 ? -2.309 -7.231 11.464 1.00 97.75 101 PRO A CA 1
ATOM 831 C C . PRO A 1 101 ? -1.682 -6.844 10.127 1.00 97.75 101 PRO A C 1
ATOM 833 O O . PRO A 1 101 ? -1.009 -7.675 9.512 1.00 97.75 101 PRO A O 1
ATOM 836 N N . TRP A 1 102 ? -1.820 -5.580 9.705 1.00 98.00 102 TRP A N 1
ATOM 837 C CA . TRP A 1 102 ? -1.230 -5.123 8.449 1.00 98.00 102 TRP A CA 1
ATOM 838 C C . TRP A 1 102 ? 0.292 -5.224 8.462 1.00 98.00 102 TRP A C 1
ATOM 840 O O . TRP A 1 102 ? 0.876 -5.788 7.540 1.00 98.00 102 TRP A O 1
ATOM 850 N N . THR A 1 103 ? 0.948 -4.746 9.521 1.00 97.12 103 THR A N 1
ATOM 851 C CA . THR A 1 103 ? 2.412 -4.838 9.633 1.00 97.12 103 THR A CA 1
ATOM 852 C C . THR A 1 103 ? 2.887 -6.293 9.582 1.00 97.12 103 THR A C 1
ATOM 854 O O . THR A 1 103 ? 3.879 -6.592 8.915 1.00 97.12 103 THR A O 1
ATOM 857 N N . THR A 1 104 ? 2.153 -7.216 10.205 1.00 98.25 104 THR A N 1
ATOM 858 C CA . THR A 1 104 ? 2.469 -8.652 10.164 1.00 98.25 104 THR A CA 1
ATOM 859 C C . THR A 1 104 ? 2.336 -9.222 8.747 1.00 98.25 104 THR A C 1
ATOM 861 O O . THR A 1 104 ? 3.266 -9.864 8.251 1.00 98.25 104 THR A O 1
ATOM 864 N N . ILE A 1 105 ? 1.223 -8.932 8.061 1.00 98.44 105 ILE A N 1
ATOM 865 C CA . ILE A 1 105 ? 0.984 -9.349 6.670 1.00 98.44 105 ILE A CA 1
ATOM 866 C C . ILE A 1 105 ? 2.053 -8.760 5.744 1.00 98.44 105 ILE A C 1
ATOM 868 O O . ILE A 1 105 ? 2.665 -9.487 4.964 1.00 98.44 105 ILE A O 1
ATOM 872 N N . TYR A 1 106 ? 2.338 -7.465 5.866 1.00 97.88 106 TYR A N 1
ATOM 873 C CA . TYR A 1 106 ? 3.314 -6.747 5.052 1.00 97.88 106 TYR A CA 1
ATOM 874 C C . TYR A 1 106 ? 4.718 -7.359 5.156 1.00 97.88 106 TYR A C 1
ATOM 876 O O . TYR A 1 106 ? 5.362 -7.632 4.141 1.00 97.88 106 TYR A O 1
ATOM 884 N N . MET A 1 107 ? 5.174 -7.665 6.374 1.00 97.38 107 MET A N 1
ATOM 885 C CA . MET A 1 107 ? 6.469 -8.321 6.587 1.00 97.38 107 MET A CA 1
ATOM 886 C C . MET A 1 107 ? 6.488 -9.766 6.066 1.00 97.38 107 MET A C 1
ATOM 888 O O . MET A 1 107 ? 7.499 -10.210 5.514 1.00 97.38 107 MET A O 1
ATOM 892 N N . SER A 1 108 ? 5.374 -10.494 6.193 1.00 97.94 108 SER A N 1
ATOM 893 C CA . SER A 1 108 ? 5.203 -11.838 5.623 1.00 97.94 108 SER A CA 1
ATOM 894 C C . SER A 1 108 ? 5.293 -11.818 4.092 1.00 97.94 108 SER A C 1
ATOM 896 O O . SER A 1 108 ? 6.005 -12.640 3.509 1.00 97.94 108 SER A O 1
ATOM 898 N N . MET A 1 109 ? 4.663 -10.833 3.437 1.00 97.50 109 MET A N 1
ATOM 899 C CA . MET A 1 109 ? 4.770 -10.618 1.990 1.00 97.50 109 MET A CA 1
ATOM 900 C C . MET A 1 109 ? 6.212 -10.349 1.567 1.00 97.50 109 MET A C 1
ATOM 902 O O . MET A 1 109 ? 6.723 -11.054 0.702 1.00 97.50 109 MET A O 1
ATOM 906 N N . ILE A 1 110 ? 6.900 -9.396 2.208 1.00 96.69 110 ILE A N 1
ATOM 907 C CA . ILE A 1 110 ? 8.306 -9.082 1.898 1.00 96.69 110 ILE A CA 1
ATOM 908 C C . ILE A 1 110 ? 9.170 -10.336 1.987 1.00 96.69 110 ILE A C 1
ATOM 910 O O . ILE A 1 110 ? 9.930 -10.635 1.069 1.00 96.69 110 ILE A O 1
ATOM 914 N N . ARG A 1 111 ? 9.023 -11.116 3.062 1.00 97.25 111 ARG A N 1
ATOM 915 C CA . ARG A 1 111 ? 9.783 -12.356 3.234 1.00 97.25 111 ARG A CA 1
ATOM 916 C C . ARG A 1 111 ? 9.526 -13.346 2.095 1.00 97.25 111 ARG A C 1
ATOM 918 O O . ARG A 1 111 ? 10.482 -13.923 1.582 1.00 97.25 111 ARG A O 1
ATOM 925 N N . ARG A 1 112 ? 8.265 -13.539 1.696 1.00 96.94 112 ARG A N 1
ATOM 926 C CA . ARG A 1 112 ? 7.886 -14.448 0.599 1.00 96.94 112 ARG A CA 1
ATOM 927 C C . ARG A 1 112 ? 8.404 -13.970 -0.758 1.00 96.94 112 ARG A C 1
ATOM 929 O O . ARG A 1 112 ? 8.857 -14.797 -1.544 1.00 96.94 112 ARG A O 1
ATOM 936 N N . LEU A 1 113 ? 8.362 -12.665 -1.023 1.00 96.44 113 LEU A N 1
ATOM 937 C CA . LEU A 1 113 ? 8.902 -12.058 -2.243 1.00 96.44 113 LEU A CA 1
ATOM 938 C C . LEU A 1 113 ? 10.420 -12.284 -2.337 1.00 96.44 113 LEU A C 1
ATOM 940 O O . LEU A 1 113 ? 10.902 -12.838 -3.321 1.00 96.44 113 LEU A O 1
ATOM 944 N N . LEU A 1 114 ? 11.163 -11.983 -1.268 1.00 95.44 114 LEU A N 1
ATOM 945 C CA . LEU A 1 114 ? 12.614 -12.202 -1.225 1.00 95.44 114 LEU A CA 1
ATOM 946 C C . LEU A 1 114 ? 12.987 -13.687 -1.386 1.00 95.44 114 LEU A C 1
ATOM 948 O O . LEU A 1 114 ? 13.935 -14.018 -2.092 1.00 95.44 114 LEU A O 1
ATOM 952 N N . GLN A 1 115 ? 12.230 -14.602 -0.771 1.00 96.44 115 GLN A N 1
ATOM 953 C CA . GLN A 1 115 ? 12.440 -16.050 -0.924 1.00 96.44 115 GLN A CA 1
ATOM 954 C C . GLN A 1 115 ? 12.170 -16.555 -2.347 1.00 96.44 115 GLN A C 1
ATOM 956 O O . GLN A 1 115 ? 12.779 -17.536 -2.769 1.00 96.44 115 GLN A O 1
ATOM 961 N N . ALA A 1 116 ? 11.272 -15.896 -3.077 1.00 94.44 116 ALA A N 1
ATOM 962 C CA . ALA A 1 116 ? 10.981 -16.192 -4.474 1.00 94.44 116 ALA A CA 1
ATOM 963 C C . ALA A 1 116 ? 11.988 -15.556 -5.453 1.00 94.44 116 ALA A C 1
ATOM 965 O O . ALA A 1 116 ? 11.890 -15.792 -6.655 1.00 94.44 116 ALA A O 1
ATOM 966 N N . GLY A 1 117 ? 12.956 -14.781 -4.950 1.00 94.00 117 GLY A N 1
ATOM 967 C CA . GLY A 1 117 ? 14.001 -14.144 -5.748 1.00 94.00 117 GLY A CA 1
ATOM 968 C C . GLY A 1 117 ? 13.660 -12.742 -6.256 1.00 94.00 117 GLY A C 1
ATOM 969 O O . GLY A 1 117 ? 14.400 -12.219 -7.086 1.00 94.00 117 GLY A O 1
ATOM 970 N N . ASP A 1 118 ? 12.573 -12.121 -5.783 1.00 93.00 118 ASP A N 1
ATOM 971 C CA . ASP A 1 118 ? 12.292 -10.720 -6.101 1.00 93.00 118 ASP A CA 1
ATOM 972 C C . ASP A 1 118 ? 13.308 -9.794 -5.416 1.00 93.00 118 ASP A C 1
ATOM 974 O O . ASP A 1 118 ? 13.699 -10.019 -4.268 1.00 93.00 118 ASP A O 1
ATOM 978 N N . SER A 1 119 ? 13.696 -8.717 -6.102 1.00 91.25 119 SER A N 1
ATOM 979 C CA . SER A 1 119 ? 14.505 -7.644 -5.521 1.00 91.25 119 SER A CA 1
ATOM 980 C C . SER A 1 119 ? 13.602 -6.493 -5.091 1.00 91.25 119 SER A C 1
ATOM 982 O O . SER A 1 119 ? 12.822 -5.990 -5.899 1.00 91.25 119 SER A O 1
ATOM 984 N N . LEU A 1 120 ? 13.695 -6.084 -3.823 1.00 92.12 120 LEU A N 1
ATOM 985 C CA . LEU A 1 120 ? 12.896 -5.005 -3.241 1.00 92.12 120 LEU A CA 1
ATOM 986 C C . LEU A 1 120 ? 13.790 -3.870 -2.737 1.00 92.12 120 LEU A C 1
ATOM 988 O O . LEU A 1 120 ? 14.684 -4.086 -1.917 1.00 92.12 120 LEU A O 1
ATOM 992 N N . ASN A 1 121 ? 13.472 -2.639 -3.131 1.00 91.62 121 ASN A N 1
ATOM 993 C CA . ASN A 1 121 ? 14.045 -1.438 -2.547 1.00 91.62 121 ASN A CA 1
ATOM 994 C C . ASN A 1 121 ? 13.219 -0.974 -1.342 1.00 91.62 121 ASN A C 1
ATOM 996 O O . ASN A 1 121 ? 12.302 -0.155 -1.440 1.00 91.62 121 ASN A O 1
ATOM 1000 N N . MET A 1 122 ? 13.600 -1.475 -0.172 1.00 88.31 122 MET A N 1
ATOM 1001 C CA . MET A 1 122 ? 12.946 -1.159 1.098 1.00 88.31 122 MET A CA 1
ATOM 1002 C C . MET A 1 122 ? 13.101 0.307 1.537 1.00 88.31 122 MET A C 1
ATOM 1004 O O . MET A 1 122 ? 12.342 0.761 2.386 1.00 88.31 122 MET A O 1
ATOM 1008 N N . GLN A 1 123 ? 14.070 1.045 0.983 1.00 88.75 123 GLN A N 1
ATOM 1009 C CA . GLN A 1 123 ? 14.322 2.450 1.333 1.00 88.75 123 GLN A CA 1
ATOM 1010 C C . GLN A 1 123 ? 13.458 3.420 0.521 1.00 88.75 123 GLN A C 1
ATOM 1012 O O . GLN A 1 123 ? 13.157 4.511 0.994 1.00 88.75 123 GLN A O 1
ATOM 1017 N N . LYS A 1 124 ? 13.061 3.030 -0.697 1.00 89.50 124 LYS A N 1
ATOM 1018 C CA . LYS A 1 124 ? 12.199 3.834 -1.576 1.00 89.50 124 LYS A CA 1
ATOM 1019 C C . LYS A 1 124 ? 10.708 3.630 -1.316 1.00 89.50 124 LYS A C 1
ATOM 1021 O O . LYS A 1 124 ? 9.905 4.441 -1.767 1.00 89.50 124 LYS A O 1
ATOM 1026 N N . GLY A 1 125 ? 10.329 2.554 -0.628 1.00 90.50 125 GLY A N 1
ATOM 1027 C CA . GLY A 1 125 ? 8.937 2.283 -0.282 1.00 90.50 125 GLY A CA 1
ATOM 1028 C C . GLY A 1 125 ? 8.403 3.290 0.732 1.00 90.50 125 GLY A C 1
ATOM 1029 O O . GLY A 1 125 ? 8.951 3.439 1.824 1.00 90.50 125 GLY A O 1
ATOM 1030 N N . LYS A 1 126 ? 7.301 3.961 0.396 1.00 94.62 126 LYS A N 1
ATOM 1031 C CA . LYS A 1 126 ? 6.592 4.830 1.328 1.00 94.62 126 LYS A CA 1
ATOM 1032 C C . LYS A 1 126 ? 5.592 4.056 2.181 1.00 94.62 126 LYS A C 1
ATOM 1034 O O . LYS A 1 126 ? 4.843 3.223 1.675 1.00 94.62 126 LYS A O 1
ATOM 1039 N N . ARG A 1 127 ? 5.544 4.370 3.477 1.00 95.81 127 ARG A N 1
ATOM 1040 C CA . ARG A 1 127 ? 4.539 3.866 4.421 1.00 95.81 127 ARG A CA 1
ATOM 1041 C C . ARG A 1 127 ? 3.966 5.021 5.228 1.00 95.81 127 ARG A C 1
ATOM 1043 O O . ARG A 1 127 ? 4.718 5.871 5.698 1.00 95.81 127 ARG A O 1
ATOM 1050 N N . VAL A 1 128 ? 2.650 5.048 5.375 1.00 97.19 128 VAL A N 1
ATOM 1051 C CA . VAL A 1 128 ? 1.926 6.018 6.199 1.00 97.19 128 VAL A CA 1
ATOM 1052 C C . VAL A 1 128 ? 0.836 5.258 6.939 1.00 97.19 128 VAL A C 1
ATOM 1054 O O . VAL A 1 128 ? 0.122 4.471 6.321 1.00 97.19 128 VAL A O 1
ATOM 1057 N N . THR A 1 129 ? 0.716 5.500 8.240 1.00 97.00 129 THR A N 1
ATOM 1058 C CA . THR A 1 129 ? -0.285 4.862 9.096 1.00 97.00 129 THR A CA 1
ATOM 1059 C C . THR A 1 129 ? -0.964 5.919 9.956 1.00 97.00 129 THR A C 1
ATOM 1061 O O . THR A 1 129 ? -0.289 6.790 10.506 1.00 97.00 129 THR A O 1
ATOM 1064 N N . TYR A 1 130 ? -2.287 5.845 10.048 1.00 96.75 130 TYR A N 1
ATOM 1065 C CA . TYR A 1 130 ? -3.130 6.638 10.940 1.00 96.75 130 TYR A CA 1
ATOM 1066 C C . TYR A 1 130 ? -3.953 5.690 11.810 1.00 96.75 130 TYR A C 1
ATOM 1068 O O . TYR A 1 130 ? -4.240 4.567 11.403 1.00 96.75 130 TYR A O 1
ATOM 1076 N N . PHE A 1 131 ? -4.342 6.151 12.994 1.00 95.06 131 PHE A N 1
ATOM 1077 C CA . PHE A 1 131 ? -5.178 5.388 13.912 1.00 95.06 131 PHE A CA 1
ATOM 1078 C C . PHE A 1 131 ? -6.440 6.171 14.228 1.00 95.06 131 PHE A C 1
ATOM 1080 O O . PHE A 1 131 ? -6.361 7.359 14.541 1.00 95.06 131 PHE A O 1
ATOM 1087 N N . ASP A 1 132 ? -7.581 5.494 14.177 1.00 93.50 132 ASP A N 1
ATOM 1088 C CA . ASP A 1 132 ? -8.866 6.052 14.583 1.00 93.50 132 ASP A CA 1
ATOM 1089 C C . ASP A 1 132 ? -9.780 4.958 15.120 1.00 93.50 132 ASP A C 1
ATOM 1091 O O . ASP A 1 132 ? -9.942 3.924 14.480 1.00 93.50 132 ASP A O 1
ATOM 1095 N N . GLN A 1 133 ? -10.364 5.186 16.299 1.00 86.81 133 GLN A N 1
ATOM 1096 C CA . GLN A 1 133 ? -11.291 4.255 16.960 1.00 86.81 133 GLN A CA 1
ATOM 1097 C C . GLN A 1 133 ? -10.831 2.783 16.901 1.00 86.81 133 GLN A C 1
ATOM 1099 O O . GLN A 1 133 ? -11.575 1.910 16.463 1.00 86.81 133 GLN A O 1
ATOM 1104 N N . GLU A 1 134 ? -9.584 2.527 17.318 1.00 90.12 134 GLU A N 1
ATOM 1105 C CA . GLU A 1 134 ? -8.924 1.204 17.324 1.00 90.12 134 GLU A CA 1
ATOM 1106 C C . GLU A 1 134 ? -8.616 0.608 15.937 1.00 90.12 134 GLU A C 1
ATOM 1108 O O . GLU A 1 134 ? -7.975 -0.436 15.850 1.00 90.12 134 GLU A O 1
ATOM 1113 N N . GLN A 1 135 ? -8.979 1.286 14.849 1.00 95.31 135 GLN A N 1
ATOM 1114 C CA . GLN A 1 135 ? -8.648 0.877 13.487 1.00 95.31 135 GLN A CA 1
ATOM 1115 C C . GLN A 1 135 ? -7.335 1.512 13.029 1.00 95.31 135 GLN A C 1
ATOM 1117 O O . GLN A 1 135 ? -7.087 2.704 13.221 1.00 95.31 135 GLN A O 1
ATOM 1122 N N . GLU A 1 136 ? -6.503 0.711 12.372 1.00 97.38 136 GLU A N 1
ATOM 1123 C CA . GLU A 1 136 ? -5.299 1.168 11.680 1.00 97.38 136 GLU A CA 1
ATOM 1124 C C . GLU A 1 136 ? -5.661 1.460 10.222 1.00 97.38 136 GLU A C 1
ATOM 1126 O O . GLU A 1 136 ? -6.112 0.564 9.522 1.00 97.38 136 GLU A O 1
ATOM 1131 N N . TYR A 1 137 ? -5.430 2.669 9.723 1.00 98.25 137 TYR A N 1
ATOM 1132 C CA . TYR A 1 137 ? -5.521 2.998 8.299 1.00 98.25 137 TYR A CA 1
ATOM 1133 C C . TYR A 1 137 ? -4.116 3.079 7.729 1.00 98.25 137 TYR A C 1
ATOM 1135 O O . TYR A 1 137 ? -3.270 3.790 8.271 1.00 98.25 137 TYR A O 1
ATOM 1143 N N . PHE A 1 138 ? -3.853 2.365 6.637 1.00 98.38 138 PHE A N 1
ATOM 1144 C CA . PHE A 1 138 ? -2.506 2.235 6.100 1.00 98.38 138 PHE A CA 1
ATOM 1145 C C . PHE A 1 138 ? -2.430 2.527 4.606 1.00 98.38 138 PHE A C 1
ATOM 1147 O O . PHE A 1 138 ? -3.306 2.192 3.811 1.00 98.38 138 PHE A O 1
ATOM 1154 N N . TYR A 1 139 ? -1.318 3.152 4.246 1.00 98.31 139 TYR A N 1
ATOM 1155 C CA . TYR A 1 139 ? -0.814 3.311 2.895 1.00 98.31 139 TYR A CA 1
ATOM 1156 C C . TYR A 1 139 ? 0.586 2.703 2.883 1.00 98.31 139 TYR A C 1
ATOM 1158 O O . TYR A 1 139 ? 1.403 2.985 3.764 1.00 98.31 139 TYR A O 1
ATOM 1166 N N . SER A 1 140 ? 0.891 1.831 1.932 1.00 98.06 140 SER A N 1
ATOM 1167 C CA . SER A 1 140 ? 2.181 1.142 1.865 1.00 98.06 140 SER A CA 1
ATOM 1168 C C . SER A 1 140 ? 2.610 0.907 0.425 1.00 98.06 140 SER A C 1
ATOM 1170 O O . SER A 1 140 ? 1.782 0.623 -0.434 1.00 98.06 140 SER A O 1
ATOM 1172 N N . GLN A 1 141 ? 3.913 0.995 0.169 1.00 96.94 141 GLN A N 1
ATOM 1173 C CA . GLN A 1 141 ? 4.497 0.728 -1.140 1.00 96.94 141 GLN A CA 1
ATOM 1174 C C . GLN A 1 141 ? 5.549 -0.371 -1.086 1.00 96.94 141 GLN A C 1
ATOM 1176 O O . GLN A 1 141 ? 6.452 -0.340 -0.250 1.00 96.94 141 GLN A O 1
ATOM 1181 N N . LEU A 1 142 ? 5.480 -1.270 -2.063 1.00 95.69 142 LEU A N 1
ATOM 1182 C CA . LEU A 1 142 ? 6.550 -2.195 -2.417 1.00 95.69 142 LEU A CA 1
ATOM 1183 C C . LEU A 1 142 ? 7.202 -1.701 -3.708 1.00 95.69 142 LEU A C 1
ATOM 1185 O O . LEU A 1 142 ? 6.524 -1.582 -4.727 1.00 95.69 142 LEU A O 1
ATOM 1189 N N . VAL A 1 143 ? 8.502 -1.406 -3.660 1.00 93.38 143 VAL A N 1
ATOM 1190 C CA . VAL A 1 143 ? 9.289 -0.951 -4.817 1.00 93.38 143 VAL A CA 1
ATOM 1191 C C . VAL A 1 143 ? 10.239 -2.068 -5.223 1.00 93.38 143 VAL A C 1
ATOM 1193 O O . VAL A 1 143 ? 11.015 -2.536 -4.396 1.00 93.38 143 VAL A O 1
ATOM 1196 N N . PHE A 1 144 ? 10.178 -2.488 -6.480 1.00 91.19 144 PHE A N 1
ATOM 1197 C CA . PHE A 1 144 ? 10.932 -3.594 -7.058 1.00 91.19 144 PHE A CA 1
ATOM 1198 C C . PHE A 1 144 ? 12.091 -3.086 -7.929 1.00 91.19 144 PHE A C 1
ATOM 1200 O O . PHE A 1 144 ? 11.985 -2.023 -8.554 1.00 91.19 144 PHE A O 1
ATOM 1207 N N . GLU A 1 145 ? 13.174 -3.869 -7.984 1.00 84.00 145 GLU A N 1
ATOM 1208 C CA . GLU A 1 145 ? 14.380 -3.621 -8.800 1.00 84.00 145 GLU A CA 1
ATOM 1209 C C . GLU A 1 145 ? 14.606 -4.695 -9.879 1.00 84.00 145 GLU A C 1
ATOM 1211 O O . GLU A 1 145 ? 14.155 -5.857 -9.714 1.00 84.00 145 GLU A O 1
#

Radius of gyration: 14.97 Å; chains: 1; bounding box: 30×32×39 Å

Foldseek 3Di:
DVVLLVVLVVVLVVLLVLLCVPPPPVCSVVQSCLLQPPQCSNPPDDDDPDPVCFDVVFVVVQVVLVCLLCPDPCNVQKDWSDWGDGRQKIKTWIKGQAPDSVVVSVVSVVVVCVVVPWAWDPPNKDKDWDDDPRMITIIIMTGTD

Sequence (145 aa):
IRELKQWQTQHKQALKELFNDRVPEHFAEGFLAKATEDNAFLNEVQQNLNPDRNDQWHMQMEQRLSDMIQLHELSNRIEILSLTCKQSTCEIVGKAFEEGPWTTIYMSMIRRLLQAGDSLNMQKGKRVTYFDQEQEYFYSQLVFE

pLDDT: mean 91.58, std 10.89, range [48.72, 98.56]

Secondary structure (DSSP, 8-state):
-HHHHHHHHHHHHHHHHHHHHHS-HHHHHHHHHHHHTT-HHHH-----S-GGGHHHHHHHHHHHHHHHHHTSTTGGGEEEEEEEEETTEEEEEEEESSSSHHHHHHHHHHHHHHHTT--B-TTT--EEEEEETTEEEEEEEEEB-